Protein AF-A0A432MCI4-F1 (afdb_monomer_lite)

Secondary structure (DSSP, 8-state):
---------HHHHHHHHHHHHHHHHHTGGGS-GGGHHHHHHHHHHHHHHHHHHHHHHHHHTT--

Radius of gyration: 14.28 Å; chains: 1; bounding box: 37×24×38 Å

Organism: NCBI:txid2080755

Structure (mmCIF, N/CA/C/O backbone):
data_AF-A0A432MCI4-F1
#
_entry.id   AF-A0A432MCI4-F1
#
loop_
_atom_site.group_PDB
_atom_site.id
_atom_site.type_symbol
_atom_site.label_atom_id
_atom_site.label_alt_id
_atom_site.label_comp_id
_atom_site.label_asym_id
_atom_site.label_entity_id
_atom_site.label_seq_id
_atom_site.pdbx_PDB_ins_code
_atom_site.Cartn_x
_atom_site.Cartn_y
_atom_site.Cartn_z
_atom_site.occupancy
_atom_site.B_iso_or_equiv
_atom_site.auth_seq_id
_atom_site.auth_comp_id
_atom_site.auth_asym_id
_atom_site.auth_atom_id
_atom_site.pdbx_PDB_model_num
ATOM 1 N N . MET A 1 1 ? -7.704 15.511 -11.970 1.00 45.56 1 MET A N 1
ATOM 2 C CA . MET A 1 1 ? -6.575 14.602 -11.689 1.00 45.56 1 MET A CA 1
ATOM 3 C C . MET A 1 1 ? -6.643 13.478 -12.710 1.00 45.56 1 MET A C 1
ATOM 5 O O . MET A 1 1 ? -7.581 12.695 -12.659 1.00 45.56 1 MET A O 1
ATOM 9 N N . PHE A 1 2 ? -5.757 13.477 -13.707 1.00 36.69 2 PHE A N 1
ATOM 10 C CA . PHE A 1 2 ? -5.694 12.394 -14.690 1.00 36.69 2 PHE A CA 1
ATOM 11 C C . PHE A 1 2 ? -5.024 11.198 -14.015 1.00 36.69 2 PHE A C 1
ATOM 13 O O . PHE A 1 2 ? -3.840 11.251 -13.698 1.00 36.69 2 PHE A O 1
ATOM 20 N N . ILE A 1 3 ? -5.797 10.152 -13.726 1.00 46.19 3 ILE A N 1
ATOM 21 C CA . ILE A 1 3 ? -5.244 8.878 -13.276 1.00 46.19 3 ILE A CA 1
ATOM 22 C C . ILE A 1 3 ? -4.726 8.199 -14.542 1.00 46.19 3 ILE A C 1
ATOM 24 O O . ILE A 1 3 ? -5.498 7.582 -15.275 1.00 46.19 3 ILE A O 1
ATOM 28 N N . GLU A 1 4 ? -3.435 8.357 -14.840 1.00 48.66 4 GLU A N 1
ATOM 29 C CA . GLU A 1 4 ? -2.759 7.474 -15.790 1.00 48.66 4 GLU A CA 1
ATOM 30 C C . GLU A 1 4 ? -2.799 6.064 -15.196 1.00 48.66 4 GLU A C 1
ATOM 32 O O . GLU A 1 4 ? -1.927 5.659 -14.427 1.00 48.66 4 GLU A O 1
ATOM 37 N N . 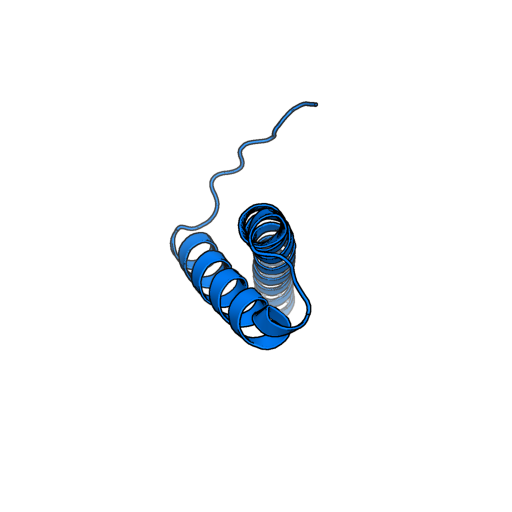SER A 1 5 ? -3.863 5.319 -15.500 1.00 49.44 5 SER A N 1
ATOM 38 C CA . SER A 1 5 ? -3.980 3.912 -15.136 1.00 49.44 5 SER A CA 1
ATOM 39 C C . SER A 1 5 ? -3.005 3.125 -16.009 1.00 49.44 5 SER A C 1
ATOM 41 O O . SER A 1 5 ? -3.371 2.525 -17.018 1.00 49.44 5 SER A O 1
ATOM 43 N N . ARG A 1 6 ? -1.714 3.200 -15.672 1.00 62.25 6 ARG A N 1
ATOM 44 C CA . ARG A 1 6 ? -0.702 2.341 -16.275 1.00 62.25 6 ARG A CA 1
ATOM 45 C C . ARG A 1 6 ? -0.944 0.924 -15.771 1.00 62.25 6 ARG A C 1
ATOM 47 O O . ARG A 1 6 ? -1.031 0.747 -14.547 1.00 62.25 6 ARG A O 1
ATOM 54 N N . PRO A 1 7 ? -1.034 -0.074 -16.668 1.00 58.47 7 PRO A N 1
ATOM 55 C CA . PRO A 1 7 ? -1.126 -1.463 -16.256 1.00 58.47 7 PRO A CA 1
ATOM 56 C C . PRO A 1 7 ? 0.136 -1.805 -15.461 1.00 58.47 7 PRO A C 1
ATOM 58 O O . PRO A 1 7 ? 1.234 -1.892 -16.011 1.00 58.47 7 PRO A O 1
ATOM 61 N N . ALA A 1 8 ? -0.021 -1.937 -14.144 1.00 65.25 8 ALA A N 1
ATOM 62 C CA . ALA A 1 8 ? 1.020 -2.491 -13.300 1.00 65.25 8 ALA A CA 1
ATOM 63 C C . ALA A 1 8 ? 1.206 -3.954 -13.697 1.00 65.25 8 ALA A C 1
ATOM 65 O O . ALA A 1 8 ? 0.229 -4.673 -13.916 1.00 65.25 8 ALA A O 1
ATOM 66 N N . ASP A 1 9 ? 2.456 -4.402 -13.756 1.00 83.31 9 ASP A N 1
ATOM 67 C CA . ASP A 1 9 ? 2.749 -5.829 -13.811 1.00 83.31 9 ASP A CA 1
ATOM 68 C C . ASP A 1 9 ? 1.993 -6.529 -12.667 1.00 83.31 9 ASP A C 1
ATOM 70 O O . ASP A 1 9 ? 2.132 -6.105 -11.511 1.00 83.31 9 ASP A O 1
ATOM 74 N N . PRO A 1 10 ? 1.199 -7.578 -12.949 1.00 88.06 10 PRO A N 1
ATOM 75 C CA . PRO A 1 10 ? 0.424 -8.270 -11.925 1.00 88.06 10 PRO A CA 1
ATOM 76 C C . PRO A 1 10 ? 1.275 -8.711 -10.729 1.00 88.06 10 PRO A C 1
ATOM 78 O O . PRO A 1 10 ? 0.819 -8.669 -9.591 1.00 88.06 10 PRO A O 1
ATOM 81 N N . ARG A 1 11 ? 2.548 -9.069 -10.949 1.00 89.75 11 ARG A N 1
ATOM 82 C CA . ARG A 1 11 ? 3.465 -9.467 -9.872 1.00 89.75 11 ARG A CA 1
ATOM 83 C C . ARG A 1 11 ? 3.839 -8.298 -8.966 1.00 89.75 11 ARG A C 1
ATOM 85 O O . ARG A 1 11 ? 3.933 -8.485 -7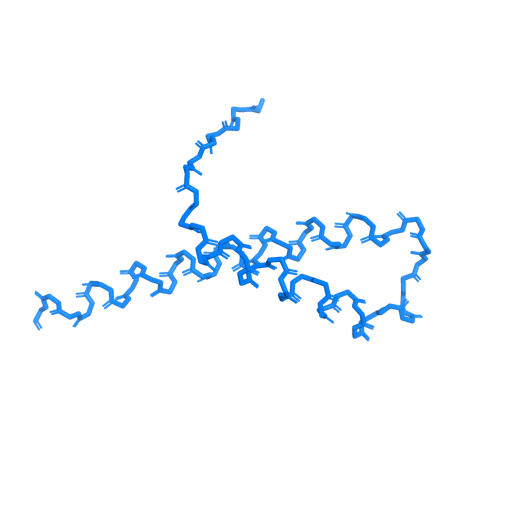.754 1.00 89.75 11 ARG A O 1
ATOM 92 N N . VAL A 1 12 ? 4.038 -7.112 -9.543 1.00 92.56 12 VAL A N 1
ATOM 93 C CA . VAL A 1 12 ? 4.314 -5.873 -8.798 1.00 92.56 12 VAL A CA 1
ATOM 94 C C . VAL A 1 12 ? 3.085 -5.467 -7.995 1.00 92.56 12 VAL A C 1
ATOM 96 O O . VAL A 1 12 ? 3.208 -5.175 -6.810 1.00 92.56 12 VAL A O 1
ATOM 99 N N . HIS A 1 13 ? 1.900 -5.531 -8.603 1.00 92.38 13 HIS A N 1
ATOM 100 C CA . HIS A 1 13 ? 0.640 -5.240 -7.923 1.00 92.38 13 HIS A CA 1
ATOM 101 C C . HIS A 1 13 ? 0.434 -6.137 -6.691 1.00 92.38 13 HIS A C 1
ATOM 103 O O . HIS A 1 13 ? 0.233 -5.639 -5.582 1.00 92.38 13 HIS A O 1
ATOM 109 N N . GLU A 1 14 ? 0.571 -7.452 -6.863 1.00 95.19 14 GLU A N 1
ATOM 110 C CA . GLU A 1 14 ? 0.432 -8.426 -5.777 1.00 95.19 14 GLU A CA 1
ATOM 111 C C . GLU A 1 14 ? 1.487 -8.236 -4.677 1.00 95.19 14 GLU A C 1
ATOM 113 O O . GLU A 1 14 ? 1.191 -8.350 -3.484 1.00 95.19 14 GLU A O 1
ATOM 118 N N . ALA A 1 15 ? 2.734 -7.935 -5.050 1.00 96.06 15 ALA A N 1
ATOM 119 C CA . ALA A 1 15 ? 3.791 -7.643 -4.086 1.00 96.06 15 ALA A CA 1
ATOM 120 C C . ALA A 1 15 ? 3.500 -6.365 -3.285 1.00 96.06 15 ALA A C 1
ATOM 122 O O . ALA A 1 15 ? 3.604 -6.392 -2.057 1.00 96.06 15 ALA A O 1
ATOM 123 N N . ALA A 1 16 ? 3.071 -5.292 -3.953 1.00 96.88 16 ALA A N 1
ATOM 124 C CA . ALA A 1 16 ? 2.720 -4.027 -3.317 1.00 96.88 16 ALA A CA 1
ATOM 125 C C . ALA A 1 16 ? 1.563 -4.191 -2.318 1.00 96.88 16 ALA A C 1
ATOM 127 O O . ALA A 1 16 ? 1.657 -3.691 -1.201 1.00 96.88 16 ALA A O 1
ATOM 128 N N . ILE A 1 17 ? 0.521 -4.970 -2.648 1.00 97.06 17 ILE A N 1
ATOM 129 C CA . ILE A 1 17 ? -0.574 -5.276 -1.707 1.00 97.06 17 ILE A CA 1
ATOM 130 C C . ILE A 1 17 ? -0.055 -6.006 -0.465 1.00 97.06 17 ILE A C 1
ATOM 132 O O . ILE A 1 17 ? -0.420 -5.661 0.662 1.00 97.06 17 ILE A O 1
ATOM 136 N N . ARG A 1 18 ? 0.790 -7.031 -0.647 1.00 98.00 18 ARG A N 1
ATOM 137 C CA . ARG A 1 18 ? 1.344 -7.791 0.486 1.00 98.00 18 ARG A CA 1
ATOM 138 C C . ARG A 1 18 ? 2.202 -6.915 1.394 1.00 98.00 18 ARG A C 1
ATOM 140 O O . ARG A 1 18 ? 2.128 -7.071 2.612 1.00 98.00 18 ARG A O 1
ATOM 147 N N . ILE A 1 19 ? 3.005 -6.025 0.813 1.00 98.19 19 ILE A N 1
ATOM 148 C CA . ILE A 1 19 ? 3.832 -5.069 1.557 1.00 98.19 19 ILE A CA 1
ATOM 149 C C . ILE A 1 19 ? 2.937 -4.096 2.321 1.00 98.19 19 ILE A C 1
ATOM 151 O O . ILE A 1 19 ? 3.080 -3.993 3.535 1.00 98.19 19 ILE A O 1
ATOM 155 N N . ALA A 1 20 ? 1.962 -3.480 1.652 1.00 98.06 20 ALA A N 1
ATOM 156 C CA . ALA A 1 20 ? 1.067 -2.499 2.256 1.00 98.06 20 ALA A CA 1
ATOM 157 C C . ALA A 1 20 ? 0.362 -3.034 3.507 1.00 98.06 20 ALA A C 1
ATOM 159 O O . ALA A 1 20 ? 0.472 -2.454 4.588 1.00 98.06 20 ALA A O 1
ATOM 160 N N . ARG A 1 21 ? -0.256 -4.216 3.389 1.00 98.00 21 ARG A N 1
ATOM 161 C CA . ARG A 1 21 ? -0.942 -4.876 4.509 1.00 98.00 21 ARG A CA 1
ATOM 162 C C . ARG A 1 21 ? 0.003 -5.196 5.666 1.00 98.00 21 ARG A C 1
ATOM 164 O O . ARG A 1 21 ? -0.382 -5.073 6.826 1.00 98.00 21 ARG A O 1
ATOM 171 N N . ARG A 1 22 ? 1.236 -5.623 5.366 1.00 98.44 22 ARG A N 1
ATOM 172 C CA . ARG A 1 22 ? 2.251 -5.912 6.390 1.00 98.44 22 ARG A CA 1
ATOM 173 C C . ARG A 1 22 ? 2.716 -4.645 7.097 1.00 98.44 22 ARG A C 1
ATOM 175 O O . ARG A 1 22 ? 2.772 -4.649 8.321 1.00 98.44 22 ARG A O 1
ATOM 182 N N . CYS A 1 23 ? 2.993 -3.575 6.357 1.00 98.31 23 CYS A N 1
ATOM 183 C CA . CYS A 1 23 ? 3.360 -2.277 6.919 1.00 98.31 23 CYS A CA 1
ATOM 184 C C . CYS A 1 23 ? 2.266 -1.746 7.848 1.00 98.31 23 CYS A C 1
ATOM 186 O O . CYS A 1 23 ? 2.553 -1.427 9.000 1.00 98.31 23 CYS A O 1
ATOM 188 N N . ARG A 1 24 ? 1.004 -1.749 7.398 1.00 97.69 24 ARG A N 1
ATOM 189 C CA . ARG A 1 24 ? -0.124 -1.326 8.234 1.00 97.69 24 ARG A CA 1
ATOM 190 C C . ARG A 1 24 ? -0.259 -2.187 9.478 1.00 97.69 24 ARG A C 1
ATOM 192 O O . ARG A 1 24 ? -0.476 -1.637 10.547 1.00 97.69 24 ARG A O 1
ATOM 199 N N . HIS A 1 25 ? -0.095 -3.506 9.373 1.00 97.94 25 HIS A N 1
ATOM 200 C CA . HIS A 1 25 ? -0.146 -4.385 10.542 1.00 97.94 25 HIS A CA 1
ATOM 201 C C . HIS A 1 25 ? 0.948 -4.064 11.573 1.00 97.94 25 HIS A C 1
ATOM 203 O O . HIS A 1 25 ? 0.662 -4.037 12.766 1.00 97.94 25 HIS A O 1
ATOM 209 N N . VAL A 1 26 ? 2.174 -3.761 11.126 1.00 98.38 26 VAL A N 1
ATOM 210 C CA . VAL A 1 26 ? 3.290 -3.379 12.012 1.00 98.38 26 VAL A CA 1
ATOM 211 C C . VAL A 1 26 ? 2.972 -2.113 12.805 1.00 98.38 26 VAL A C 1
ATOM 213 O O . VAL A 1 26 ? 3.241 -2.064 14.002 1.00 98.38 26 VAL A O 1
ATOM 216 N N . ILE A 1 27 ? 2.383 -1.103 12.161 1.00 97.50 27 ILE A N 1
ATOM 217 C CA . ILE A 1 27 ? 2.061 0.173 12.814 1.00 97.50 27 ILE A CA 1
ATOM 218 C C . ILE A 1 27 ? 0.625 0.245 13.344 1.00 97.50 27 ILE A C 1
ATOM 220 O O . ILE A 1 27 ? 0.193 1.302 13.793 1.00 97.50 27 ILE A O 1
ATOM 224 N N . GLN A 1 28 ? -0.128 -0.857 13.297 1.00 97.12 28 GLN A N 1
ATOM 225 C CA . GLN A 1 28 ? -1.568 -0.870 13.567 1.00 97.12 28 GLN A CA 1
ATOM 226 C C . GLN A 1 28 ? -1.912 -0.342 14.963 1.00 97.12 28 GLN A C 1
ATOM 228 O O . GLN A 1 28 ? -2.956 0.272 15.133 1.00 97.12 28 GLN A O 1
ATOM 233 N N . CYS A 1 29 ? -1.036 -0.545 15.952 1.00 97.62 29 CYS A N 1
ATOM 234 C CA . CYS A 1 29 ? -1.229 -0.043 17.314 1.00 97.62 29 CYS A CA 1
ATOM 235 C C . CYS A 1 29 ? -1.128 1.486 17.443 1.00 97.62 29 CYS A C 1
ATOM 237 O O . CYS A 1 29 ? -1.526 2.030 18.469 1.00 97.62 29 CYS A O 1
ATOM 239 N N . LEU A 1 30 ? -0.592 2.167 16.427 1.00 98.19 30 LEU A N 1
ATOM 240 C CA . LEU A 1 30 ? -0.442 3.622 16.375 1.00 98.19 30 LEU A CA 1
ATOM 241 C C . LEU A 1 30 ? -1.570 4.301 15.586 1.00 98.19 30 LEU A C 1
ATOM 243 O O . LEU A 1 30 ? -1.630 5.527 15.566 1.00 98.19 30 LEU A O 1
ATOM 247 N N . LEU A 1 31 ? -2.431 3.518 14.929 1.00 97.56 31 LEU A N 1
ATOM 248 C CA . LEU A 1 31 ? -3.504 3.995 14.062 1.00 97.56 31 LEU A CA 1
ATOM 249 C C . LEU A 1 31 ? -4.870 3.722 14.682 1.00 97.56 31 LEU A C 1
ATOM 251 O O . LEU A 1 31 ? -5.098 2.679 15.301 1.00 97.56 31 LEU A O 1
ATOM 255 N N . ARG A 1 32 ? -5.816 4.616 14.421 1.00 97.81 32 ARG A N 1
ATOM 256 C CA . ARG A 1 32 ? -7.240 4.365 14.640 1.00 97.81 32 ARG A CA 1
ATOM 257 C C . ARG A 1 32 ? -7.792 3.475 13.526 1.00 97.81 32 ARG A C 1
ATOM 259 O O . ARG A 1 32 ? -7.242 3.440 12.425 1.00 97.81 32 ARG A O 1
ATOM 266 N N . GLU A 1 33 ? -8.872 2.744 13.797 1.00 96.88 33 GLU A N 1
ATOM 267 C CA . GLU A 1 33 ? -9.456 1.814 12.816 1.00 96.88 33 GLU A CA 1
ATOM 268 C C . GLU A 1 33 ? -9.888 2.524 11.527 1.00 96.88 33 GLU A C 1
ATOM 270 O O . GLU A 1 33 ? -9.683 1.999 10.430 1.00 96.88 33 GLU A O 1
ATOM 275 N N . GLU A 1 34 ? -10.406 3.750 11.640 1.00 97.88 34 GLU A N 1
ATOM 276 C CA . GLU A 1 34 ? -10.793 4.583 10.502 1.00 97.88 34 GLU A CA 1
ATOM 277 C C . GLU A 1 34 ? -9.611 4.969 9.593 1.00 97.88 34 GLU A C 1
ATOM 279 O O . GLU A 1 34 ? -9.806 5.209 8.401 1.00 97.88 34 GLU A O 1
ATOM 284 N N . GLU A 1 35 ? -8.382 4.959 10.115 1.00 97.94 35 GLU A N 1
ATOM 285 C CA . GLU A 1 35 ? -7.165 5.311 9.373 1.00 97.94 35 GLU A CA 1
ATOM 286 C C . GLU A 1 35 ? -6.590 4.113 8.596 1.00 97.94 35 GLU A C 1
ATOM 288 O O . GLU A 1 35 ? -5.753 4.287 7.709 1.00 97.94 35 GLU A O 1
ATOM 293 N N . TRP A 1 36 ? -7.034 2.877 8.870 1.00 97.50 36 TRP A N 1
ATOM 294 C CA . TRP A 1 36 ? -6.429 1.672 8.282 1.00 97.50 36 TRP A CA 1
ATOM 295 C C . TRP A 1 36 ? -6.539 1.635 6.757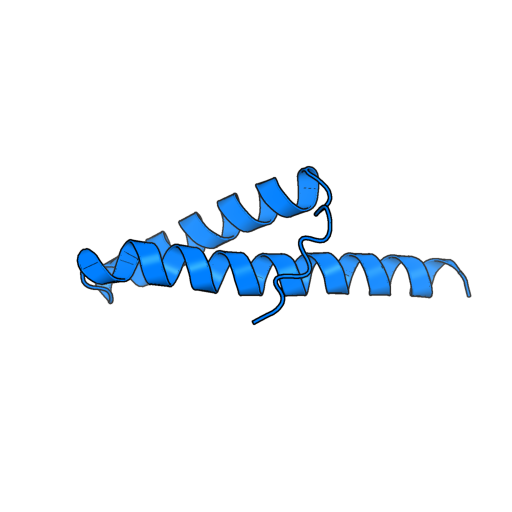 1.00 97.50 36 TRP A C 1
ATOM 297 O O . TRP A 1 36 ? -5.583 1.261 6.078 1.00 97.50 36 TRP A O 1
ATOM 307 N N . ALA A 1 37 ? -7.687 2.037 6.210 1.00 96.56 37 ALA A N 1
ATOM 308 C CA . ALA A 1 37 ? -7.918 2.032 4.767 1.00 96.56 37 ALA A CA 1
ATOM 309 C C . ALA A 1 37 ? -7.119 3.124 4.035 1.00 96.56 37 ALA A C 1
ATOM 311 O O . ALA A 1 37 ? -6.782 2.973 2.860 1.00 96.56 37 ALA A O 1
ATOM 312 N N . GLU A 1 38 ? -6.838 4.246 4.695 1.00 97.62 38 GLU A N 1
ATOM 313 C CA . GLU A 1 38 ? -5.967 5.290 4.154 1.00 97.62 38 GLU A CA 1
ATOM 314 C C . GLU A 1 38 ? -4.501 4.854 4.207 1.00 97.62 38 GLU A C 1
ATOM 316 O O . GLU A 1 38 ? -3.816 4.904 3.186 1.00 97.62 38 GLU A O 1
ATOM 321 N N . ALA A 1 39 ? -4.066 4.286 5.334 1.00 97.81 39 ALA A N 1
ATOM 322 C CA . ALA A 1 39 ? -2.729 3.726 5.483 1.00 97.81 39 ALA A CA 1
ATOM 323 C C . ALA A 1 39 ? -2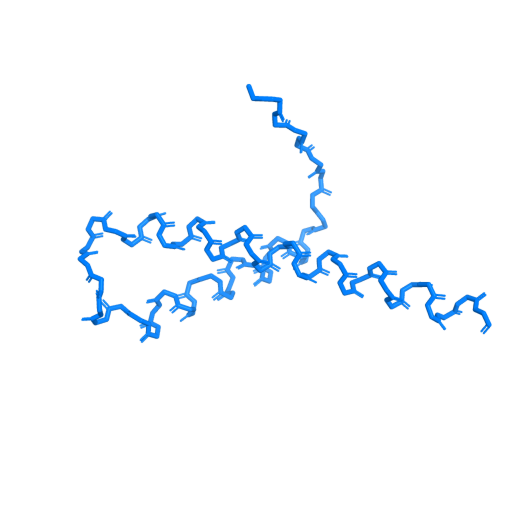.438 2.623 4.448 1.00 97.81 39 ALA A C 1
ATOM 325 O O . ALA A 1 39 ? -1.408 2.665 3.778 1.00 97.81 39 ALA A O 1
ATOM 326 N N . ASP A 1 40 ? -3.357 1.669 4.249 1.00 98.00 40 ASP A N 1
ATOM 327 C CA . ASP A 1 40 ? -3.202 0.616 3.235 1.00 98.00 40 ASP A CA 1
ATOM 328 C C . ASP A 1 40 ? -3.047 1.209 1.815 1.00 98.00 40 ASP A C 1
ATOM 330 O O . ASP A 1 40 ? -2.251 0.700 1.022 1.00 98.00 40 ASP A O 1
ATOM 334 N N . ARG A 1 41 ? -3.765 2.296 1.486 1.00 97.44 41 ARG A N 1
ATOM 335 C CA . ARG A 1 41 ? -3.667 2.975 0.180 1.00 97.44 41 ARG A CA 1
ATOM 336 C C . ARG A 1 41 ? -2.328 3.683 -0.007 1.00 97.44 41 ARG A C 1
ATOM 338 O O . ARG A 1 41 ? -1.704 3.507 -1.054 1.00 97.44 41 ARG A O 1
ATOM 345 N N . GLU A 1 42 ? -1.872 4.430 0.994 1.00 98.12 42 GLU A N 1
ATOM 346 C CA . GLU A 1 42 ? -0.585 5.128 0.926 1.00 98.12 42 GLU A CA 1
ATOM 347 C C . GLU A 1 42 ? 0.588 4.148 0.883 1.00 98.12 42 GLU A C 1
ATOM 349 O O . GLU A 1 42 ? 1.474 4.279 0.037 1.00 98.12 42 GLU A O 1
ATOM 354 N N . PHE A 1 43 ? 0.568 3.097 1.708 1.00 98.31 43 PHE A N 1
ATOM 355 C CA . PHE A 1 43 ? 1.609 2.074 1.651 1.00 98.31 43 PHE A CA 1
ATOM 356 C C . PHE A 1 43 ? 1.609 1.315 0.329 1.00 98.31 43 PHE A C 1
ATOM 358 O O . PHE A 1 43 ? 2.680 1.000 -0.184 1.00 98.31 43 PHE A O 1
ATOM 365 N N . TYR A 1 44 ? 0.437 1.033 -0.246 1.00 97.69 44 TYR A N 1
ATOM 366 C CA . TYR A 1 44 ? 0.355 0.431 -1.574 1.00 97.69 44 TYR A CA 1
ATOM 367 C C . TYR A 1 44 ? 0.995 1.329 -2.634 1.00 97.69 44 TYR A C 1
ATOM 369 O O . TYR A 1 44 ? 1.774 0.838 -3.452 1.00 97.69 44 TYR A O 1
ATOM 377 N N . ARG A 1 45 ? 0.689 2.633 -2.608 1.00 96.69 45 ARG A N 1
ATOM 378 C CA . ARG A 1 45 ? 1.239 3.616 -3.545 1.00 96.69 45 ARG A CA 1
ATOM 379 C C . ARG A 1 45 ? 2.765 3.653 -3.472 1.00 96.69 45 ARG A C 1
ATOM 381 O O . ARG A 1 45 ? 3.412 3.419 -4.488 1.00 96.69 45 ARG A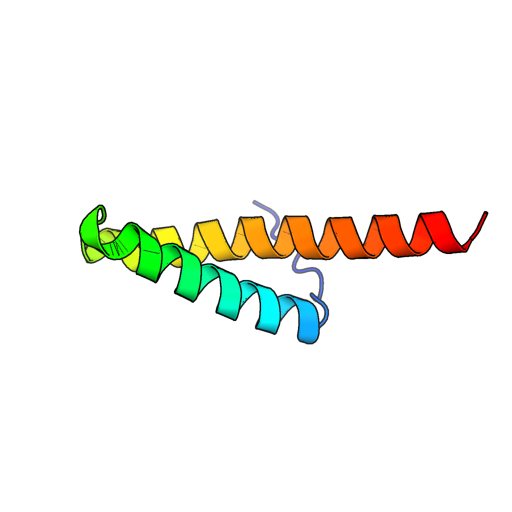 O 1
ATOM 388 N N . VAL A 1 46 ? 3.322 3.834 -2.273 1.00 97.44 46 VAL A N 1
ATOM 389 C CA . VAL A 1 46 ? 4.778 3.863 -2.055 1.00 97.44 46 VAL A CA 1
ATOM 390 C C . VAL A 1 46 ? 5.425 2.539 -2.466 1.00 97.44 46 VAL A C 1
ATOM 392 O O . VAL A 1 46 ? 6.386 2.528 -3.228 1.00 97.44 46 VAL A O 1
ATOM 395 N N . ALA A 1 47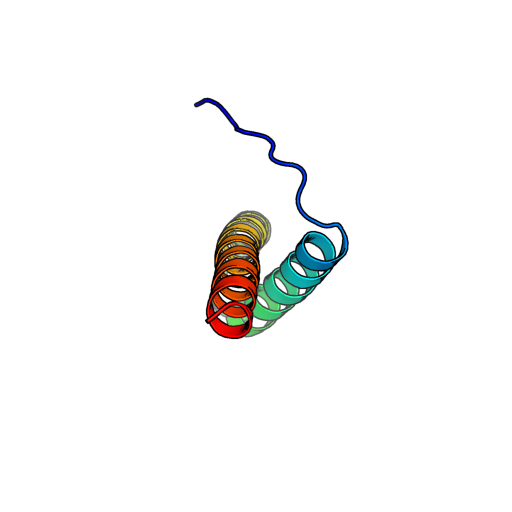 ? 4.878 1.399 -2.032 1.00 96.75 47 ALA A N 1
ATOM 396 C CA . ALA A 1 47 ? 5.442 0.095 -2.378 1.00 96.75 47 ALA A CA 1
ATOM 397 C C . ALA A 1 47 ? 5.437 -0.157 -3.892 1.00 96.75 47 ALA A C 1
ATOM 399 O O . ALA A 1 47 ? 6.386 -0.727 -4.427 1.00 96.75 47 ALA A O 1
ATOM 400 N N . ARG A 1 48 ? 4.378 0.260 -4.594 1.00 94.75 48 ARG A N 1
ATOM 401 C CA . ARG A 1 48 ? 4.298 0.151 -6.051 1.00 94.75 48 ARG A CA 1
ATOM 402 C C . ARG A 1 48 ? 5.347 1.028 -6.733 1.00 94.75 48 ARG A C 1
ATOM 404 O O . ARG A 1 48 ? 6.050 0.515 -7.598 1.00 94.75 48 ARG A O 1
ATOM 411 N N . GLU A 1 49 ? 5.445 2.302 -6.351 1.00 94.50 49 GLU A N 1
ATOM 412 C CA . GLU A 1 49 ? 6.405 3.263 -6.916 1.00 94.50 49 GLU A CA 1
ATOM 413 C C . GLU A 1 49 ? 7.845 2.733 -6.798 1.00 94.50 49 GLU A C 1
ATOM 415 O O . GLU A 1 49 ? 8.562 2.650 -7.797 1.00 94.50 49 GLU A O 1
ATOM 420 N N . GLU A 1 50 ? 8.231 2.251 -5.615 1.00 95.44 50 GLU A N 1
ATOM 421 C CA . GLU A 1 50 ? 9.574 1.712 -5.365 1.00 95.44 50 GLU A CA 1
ATOM 422 C C . GLU A 1 50 ? 9.854 0.410 -6.135 1.00 95.44 50 GLU A C 1
ATOM 424 O O . GLU A 1 50 ? 10.938 0.220 -6.691 1.00 95.44 50 GLU A O 1
ATOM 429 N N . LEU A 1 51 ? 8.876 -0.500 -6.224 1.00 93.44 51 LEU A N 1
ATOM 430 C CA . LEU A 1 51 ? 9.030 -1.747 -6.982 1.00 93.44 51 LEU A CA 1
ATOM 431 C C . LEU A 1 51 ? 9.138 -1.498 -8.495 1.00 93.44 51 LEU A C 1
ATOM 433 O O . LEU A 1 51 ? 9.906 -2.180 -9.182 1.00 93.44 51 LEU A O 1
ATOM 437 N N . GLU A 1 52 ? 8.379 -0.539 -9.026 1.00 91.38 52 GLU A N 1
ATOM 438 C CA . GLU A 1 52 ? 8.466 -0.129 -10.431 1.00 91.38 52 GLU A CA 1
ATOM 439 C C . GLU A 1 52 ? 9.815 0.548 -10.731 1.00 91.38 52 GLU A C 1
ATOM 441 O O . GLU A 1 52 ? 10.451 0.223 -11.744 1.00 91.38 52 GLU A O 1
ATOM 446 N N . ALA A 1 53 ? 10.291 1.419 -9.834 1.00 89.00 53 ALA A N 1
ATOM 447 C CA . ALA A 1 53 ? 11.602 2.058 -9.934 1.00 89.00 53 ALA A CA 1
ATOM 448 C C . ALA A 1 53 ? 12.735 1.021 -9.915 1.00 89.00 53 ALA A C 1
ATOM 450 O O . ALA A 1 53 ? 13.555 0.994 -10.832 1.00 89.00 53 ALA A O 1
ATOM 451 N N . PHE A 1 54 ? 12.727 0.089 -8.955 1.00 87.56 54 PHE A N 1
ATOM 452 C CA . PHE A 1 54 ? 13.739 -0.968 -8.846 1.00 87.56 54 PHE A CA 1
ATOM 453 C C . PHE A 1 54 ? 13.837 -1.825 -10.113 1.00 87.56 54 PHE A C 1
ATOM 455 O O . PHE A 1 54 ? 14.931 -2.156 -10.579 1.00 87.56 54 PHE A O 1
ATOM 462 N N . ARG A 1 55 ? 12.690 -2.173 -10.707 1.00 81.06 55 ARG A N 1
ATOM 463 C CA . ARG A 1 55 ? 12.654 -2.927 -11.963 1.00 81.06 55 ARG A CA 1
ATOM 464 C C . ARG A 1 55 ? 13.265 -2.134 -13.119 1.00 81.06 55 ARG A C 1
ATOM 466 O O . ARG A 1 55 ? 13.960 -2.720 -13.942 1.00 81.06 55 ARG A O 1
ATOM 473 N N . THR A 1 56 ? 13.016 -0.827 -13.167 1.00 75.12 56 THR A N 1
ATOM 474 C CA . THR A 1 56 ? 13.558 0.060 -14.205 1.00 75.12 56 THR A CA 1
ATOM 475 C C . THR A 1 56 ? 15.080 0.166 -14.083 1.00 75.12 56 THR A C 1
ATOM 477 O O . THR A 1 56 ? 15.774 -0.073 -15.067 1.00 75.12 56 THR A O 1
ATOM 480 N N . THR A 1 57 ? 15.606 0.384 -12.874 1.00 73.00 57 THR A N 1
ATOM 481 C CA . THR A 1 57 ? 17.057 0.436 -12.614 1.00 73.00 57 THR A CA 1
ATOM 482 C C . THR A 1 57 ? 17.748 -0.890 -12.936 1.00 73.00 57 THR A C 1
ATOM 484 O O . THR A 1 57 ? 18.765 -0.920 -13.618 1.00 73.00 57 THR A O 1
ATOM 487 N N . THR A 1 58 ? 17.155 -2.019 -12.533 1.00 63.91 58 THR A N 1
ATOM 488 C CA . THR A 1 58 ? 17.737 -3.350 -12.789 1.00 63.91 58 THR A CA 1
ATOM 489 C C . THR A 1 58 ? 17.782 -3.701 -14.285 1.00 63.91 58 THR A C 1
ATOM 491 O O . THR A 1 58 ? 18.599 -4.524 -14.700 1.00 63.91 58 THR A O 1
ATOM 494 N N . CYS A 1 59 ? 16.898 -3.121 -15.104 1.00 55.53 59 CYS A N 1
ATOM 495 C CA . CYS A 1 59 ? 16.940 -3.272 -16.559 1.00 55.53 59 CYS A CA 1
ATOM 496 C C . CYS A 1 59 ? 18.005 -2.383 -17.215 1.00 55.53 59 CYS A C 1
ATOM 498 O O . CYS A 1 59 ? 18.586 -2.816 -18.206 1.00 55.53 59 CYS A O 1
ATOM 500 N N . ASP A 1 60 ? 18.279 -1.199 -16.664 1.00 57.03 60 ASP A N 1
ATOM 501 C CA . ASP A 1 60 ? 19.288 -0.276 -17.200 1.00 57.03 60 ASP A CA 1
ATOM 502 C C . ASP A 1 60 ? 20.720 -0.767 -16.903 1.00 57.03 60 ASP A C 1
ATOM 504 O O . ASP A 1 60 ? 21.585 -0.767 -17.778 1.00 57.03 60 ASP A O 1
ATOM 508 N N . ASP A 1 61 ? 20.948 -1.338 -15.714 1.00 56.00 61 ASP A N 1
ATOM 509 C CA . ASP A 1 61 ? 22.267 -1.847 -15.301 1.00 56.00 61 ASP A CA 1
ATOM 510 C C . ASP A 1 61 ? 22.696 -3.150 -16.002 1.00 56.00 61 ASP A C 1
ATOM 512 O O . ASP A 1 61 ? 23.875 -3.494 -16.013 1.00 56.00 61 ASP A O 1
ATOM 516 N N . ARG A 1 62 ? 21.765 -3.906 -16.601 1.00 55.31 62 ARG A N 1
ATOM 517 C CA . ARG A 1 62 ? 22.086 -5.142 -17.350 1.00 55.31 62 ARG A CA 1
ATOM 518 C C . ARG A 1 62 ? 22.331 -4.910 -18.843 1.00 55.31 62 ARG A C 1
ATOM 520 O O . ARG A 1 62 ? 22.583 -5.875 -19.562 1.00 55.31 62 ARG A O 1
ATOM 527 N N . GLY A 1 63 ? 22.204 -3.668 -19.309 1.00 55.41 63 GLY A N 1
ATOM 528 C CA . GLY A 1 63 ? 22.341 -3.284 -20.715 1.00 55.41 63 GLY A CA 1
ATOM 529 C C . GLY A 1 63 ? 23.614 -2.505 -21.054 1.00 55.41 63 GLY A C 1
ATOM 530 O O . GLY A 1 63 ? 23.735 -2.069 -22.199 1.00 55.41 63 GLY A O 1
ATOM 531 N N . ARG A 1 64 ? 24.537 -2.307 -20.102 1.00 44.84 64 ARG A N 1
ATOM 532 C CA . ARG A 1 64 ? 25.776 -1.543 -20.300 1.00 44.84 64 ARG A CA 1
ATOM 533 C C . ARG A 1 64 ? 27.027 -2.398 -20.123 1.00 44.84 64 ARG A C 1
ATOM 535 O O . ARG A 1 64 ? 27.049 -3.227 -19.189 1.00 44.84 64 ARG A O 1
#

Sequence (64 aa):
MFIESRPADPRVHEAAIRIARRCRHVIQCLLREEEWAEADREFYRVAREELEAFRTTTCDDRGR

Foldseek 3Di:
DDPPPDDQDVVQQVQLLVQQLVVCVVCVVVDDPVCSVVSSVVSSVVSSVVVVVVVVVVVVVVPD

pLDDT: mean 84.98, std 18.58, range [36.69, 98.44]